Protein AF-A0A392MZT0-F1 (afdb_monomer_lite)

pLDDT: mean 70.9, std 14.44, range [35.47, 85.31]

Sequence (74 aa):
LETAPVDFRFPTTNQTRHCFTRYIEYHRCVAAKGDDAPECDKFAKYYRALCPGEWTKGSEYWGGECVGVCNEKV

Secondary structure (DSSP, 8-state):
---PPP-TT--SS-THHHHHHHHHHHHHHHHHH-TT-TTHHHHHHHHHHHS-HHHHHHTTSBTTB--S------

Organism: NCBI:txid97028

Foldseek 3Di:
DDADDDDPVPPDPPCVVVLVVLLLVLLVCCVVPNPPPVVSVVSVRHSVRRDDVVCVVVQCDDPNDGRHPPPPPD

Structure (mmCIF, N/CA/C/O backbone):
data_AF-A0A392MZT0-F1
#
_entry.id   AF-A0A392MZT0-F1
#
loop_
_atom_site.group_PDB
_atom_site.id
_atom_site.type_symbol
_atom_site.label_atom_id
_atom_site.label_alt_id
_atom_site.label_comp_id
_atom_site.label_asym_id
_atom_site.label_entity_id
_atom_site.label_seq_id
_atom_site.pdbx_PDB_ins_code
_atom_site.Cartn_x
_atom_site.Cartn_y
_atom_site.Cartn_z
_atom_site.occupancy
_atom_site.B_iso_or_equiv
_atom_site.auth_seq_id
_atom_site.auth_comp_id
_atom_site.auth_asym_id
_atom_site.auth_atom_id
_atom_site.pdbx_PDB_model_num
ATOM 1 N N . LEU A 1 1 ? -9.876 -16.927 -2.728 1.00 50.09 1 LEU A N 1
ATOM 2 C CA . LEU A 1 1 ? -8.610 -16.193 -2.938 1.00 50.09 1 LEU A CA 1
ATOM 3 C C . LEU A 1 1 ? -8.953 -14.900 -3.662 1.00 50.09 1 LEU A C 1
ATOM 5 O O . LEU A 1 1 ? -9.111 -14.929 -4.872 1.00 50.09 1 LEU A O 1
ATOM 9 N N . GLU A 1 2 ? -9.164 -13.809 -2.927 1.00 57.59 2 GLU A N 1
ATOM 10 C CA . GLU A 1 2 ? -9.262 -12.469 -3.522 1.00 57.59 2 GLU A CA 1
ATOM 11 C C . GLU A 1 2 ? -7.886 -11.810 -3.439 1.00 57.59 2 GLU A C 1
ATOM 13 O O . GLU A 1 2 ? -7.265 -11.795 -2.375 1.00 57.59 2 GLU A O 1
ATOM 18 N N . THR A 1 3 ? -7.392 -11.315 -4.570 1.00 69.75 3 THR A N 1
ATOM 19 C CA . THR A 1 3 ? -6.105 -10.620 -4.679 1.00 69.75 3 THR A CA 1
ATOM 20 C C . THR A 1 3 ? -6.338 -9.136 -4.937 1.00 69.75 3 THR A C 1
ATOM 22 O O . THR A 1 3 ? -7.455 -8.716 -5.237 1.00 69.75 3 THR A O 1
ATOM 25 N N . ALA A 1 4 ? -5.283 -8.325 -4.839 1.00 74.00 4 ALA A N 1
ATOM 26 C CA . ALA A 1 4 ? -5.373 -6.927 -5.245 1.00 74.00 4 ALA A CA 1
ATOM 27 C C .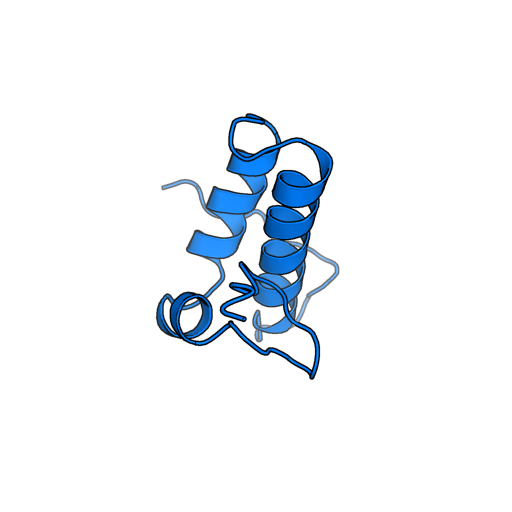 ALA A 1 4 ? -5.823 -6.816 -6.719 1.00 74.00 4 ALA A C 1
ATOM 29 O O . ALA A 1 4 ? -5.376 -7.621 -7.546 1.00 74.00 4 ALA A O 1
ATOM 30 N N . PRO A 1 5 ? -6.695 -5.848 -7.058 1.00 76.75 5 PRO A N 1
ATOM 31 C CA . PRO A 1 5 ? -7.096 -5.611 -8.437 1.00 76.75 5 PRO A CA 1
ATOM 32 C C . PRO A 1 5 ? -5.912 -5.107 -9.270 1.00 76.75 5 PRO A C 1
ATOM 34 O O . PRO A 1 5 ? -4.979 -4.487 -8.752 1.00 76.75 5 PRO A O 1
ATOM 37 N N . VAL A 1 6 ? -5.965 -5.357 -10.579 1.00 73.25 6 VAL A N 1
ATOM 38 C CA . VAL A 1 6 ? -4.966 -4.847 -11.524 1.00 73.25 6 VAL A CA 1
ATOM 39 C C . VA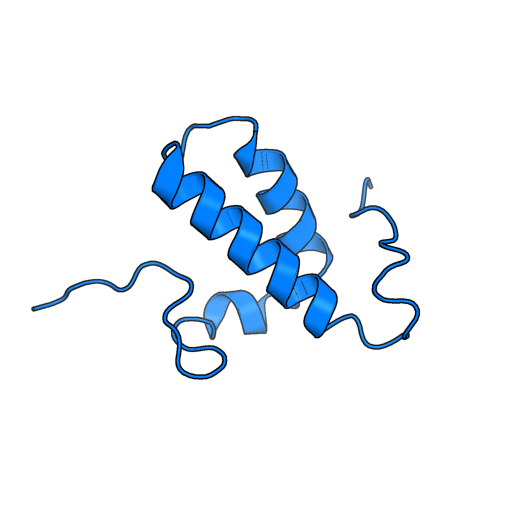L A 1 6 ? -5.063 -3.325 -11.587 1.00 73.25 6 VAL A C 1
ATOM 41 O O . VAL A 1 6 ? -6.123 -2.769 -11.872 1.00 73.25 6 VAL A O 1
ATOM 44 N N . ASP A 1 7 ? -3.945 -2.652 -11.332 1.00 77.75 7 ASP A N 1
ATOM 45 C CA . ASP A 1 7 ? -3.833 -1.202 -11.440 1.00 77.75 7 ASP A CA 1
ATOM 46 C C . ASP A 1 7 ? -3.204 -0.846 -12.790 1.00 77.75 7 ASP A C 1
ATOM 48 O O . ASP A 1 7 ? -2.006 -1.032 -13.005 1.00 77.75 7 ASP A O 1
ATOM 52 N N . PHE A 1 8 ? -4.021 -0.336 -13.715 1.00 78.38 8 PHE A N 1
ATOM 53 C CA . PHE A 1 8 ? -3.591 0.002 -15.077 1.00 78.38 8 PHE A CA 1
ATOM 54 C C . PHE A 1 8 ? -2.512 1.096 -15.135 1.00 78.38 8 PHE A C 1
ATOM 56 O O . PHE A 1 8 ? -1.875 1.258 -16.175 1.00 78.38 8 PHE A O 1
ATOM 63 N N . ARG A 1 9 ? -2.260 1.826 -14.035 1.00 79.25 9 ARG A N 1
ATOM 64 C CA . ARG A 1 9 ? -1.138 2.778 -13.940 1.00 79.25 9 ARG A CA 1
ATOM 65 C C . ARG A 1 9 ? 0.218 2.072 -13.981 1.00 79.25 9 ARG A C 1
ATOM 67 O O . ARG A 1 9 ? 1.216 2.691 -14.341 1.00 79.25 9 ARG A O 1
ATOM 74 N N . PHE A 1 10 ? 0.254 0.788 -13.629 1.00 74.44 10 PHE A N 1
ATOM 75 C CA . PHE A 1 10 ? 1.453 -0.042 -13.618 1.00 74.44 10 PHE A CA 1
ATOM 76 C C . PHE A 1 10 ? 1.295 -1.210 -14.611 1.00 74.44 10 PHE A C 1
ATOM 78 O O . PHE A 1 10 ? 1.087 -2.348 -14.196 1.00 74.44 10 PHE A O 1
ATOM 85 N N . PRO A 1 11 ? 1.400 -0.958 -15.935 1.00 76.56 11 PRO A N 1
ATOM 86 C CA . PRO A 1 11 ? 1.236 -1.992 -16.964 1.00 76.56 11 PRO A CA 1
ATOM 87 C C . PRO A 1 11 ? 2.439 -2.943 -17.063 1.00 76.56 11 PRO A C 1
ATOM 89 O O . PRO A 1 11 ? 2.429 -3.890 -17.846 1.00 76.56 11 PRO A O 1
ATOM 92 N N . THR A 1 12 ? 3.508 -2.676 -16.314 1.00 76.69 12 THR A N 1
ATOM 93 C CA . THR A 1 12 ? 4.733 -3.468 -16.341 1.00 76.69 12 THR A CA 1
ATOM 94 C C . THR A 1 12 ? 4.596 -4.714 -15.468 1.00 76.69 12 THR A C 1
ATOM 96 O O . THR A 1 12 ? 3.953 -4.711 -14.422 1.00 76.69 12 THR A O 1
ATOM 99 N N . THR A 1 13 ? 5.277 -5.793 -15.857 1.00 75.12 13 THR A N 1
ATOM 100 C CA . THR A 1 13 ? 5.342 -7.037 -15.068 1.00 75.12 13 THR A CA 1
ATOM 101 C C . THR A 1 13 ? 6.003 -6.830 -13.700 1.00 75.12 13 THR A C 1
ATOM 103 O O . THR A 1 13 ? 5.785 -7.598 -12.766 1.00 75.12 13 THR A O 1
ATOM 106 N N . ASN A 1 14 ? 6.814 -5.779 -13.558 1.00 73.81 14 ASN A N 1
ATOM 107 C CA . ASN A 1 14 ? 7.498 -5.452 -12.319 1.00 73.81 14 ASN A CA 1
ATOM 108 C C . ASN A 1 14 ? 6.566 -4.680 -11.363 1.00 73.81 14 ASN A C 1
ATOM 110 O O . ASN A 1 14 ? 6.475 -3.453 -11.413 1.00 73.81 14 ASN A O 1
ATOM 114 N N . GLN A 1 15 ? 5.918 -5.413 -10.454 1.00 75.00 15 GLN A N 1
ATOM 115 C CA . GLN A 1 15 ? 4.962 -4.876 -9.476 1.00 75.00 15 GLN A CA 1
ATOM 116 C C . GLN A 1 15 ? 5.617 -4.178 -8.269 1.00 75.00 15 GLN A C 1
ATOM 118 O O . GLN A 1 15 ? 4.920 -3.798 -7.330 1.00 75.00 15 GLN A O 1
ATOM 123 N N . THR A 1 16 ? 6.937 -3.947 -8.288 1.00 76.50 16 THR A N 1
ATOM 124 C CA . THR A 1 16 ? 7.666 -3.323 -7.167 1.00 76.50 16 THR A CA 1
ATOM 125 C C . THR A 1 16 ? 7.096 -1.957 -6.797 1.00 76.50 16 THR A C 1
ATOM 127 O O . THR A 1 16 ? 6.799 -1.690 -5.634 1.00 76.50 16 THR A O 1
ATOM 130 N N . ARG A 1 17 ? 6.879 -1.098 -7.802 1.00 77.94 17 ARG A N 1
ATOM 131 C CA . ARG A 1 17 ? 6.301 0.237 -7.585 1.00 77.94 17 ARG A CA 1
ATOM 132 C C . ARG A 1 17 ? 4.848 0.169 -7.127 1.00 77.94 17 ARG A C 1
ATOM 134 O O . ARG A 1 17 ? 4.454 0.961 -6.280 1.00 77.94 17 ARG A O 1
ATOM 141 N N . HIS A 1 18 ? 4.078 -0.789 -7.641 1.00 81.69 18 HIS A N 1
ATOM 142 C CA . HIS A 1 18 ? 2.684 -0.972 -7.251 1.00 81.69 18 HIS A CA 1
ATOM 143 C C . HIS A 1 18 ? 2.567 -1.411 -5.783 1.00 81.69 18 HIS A C 1
ATOM 145 O O . HIS A 1 18 ? 1.802 -0.816 -5.025 1.00 81.69 18 HIS A O 1
ATOM 151 N N . CYS A 1 19 ? 3.389 -2.375 -5.357 1.00 80.06 19 CYS A N 1
ATOM 152 C CA . CYS A 1 19 ? 3.541 -2.771 -3.956 1.00 80.06 19 CYS A CA 1
ATOM 153 C C . CYS A 1 19 ? 3.877 -1.558 -3.069 1.00 80.06 19 CYS A C 1
ATOM 155 O O . CYS A 1 19 ? 3.176 -1.295 -2.091 1.00 80.06 19 CYS A O 1
ATOM 157 N N . PHE A 1 20 ? 4.885 -0.769 -3.453 1.00 79.38 20 PHE A N 1
ATOM 158 C CA . PHE A 1 20 ? 5.320 0.396 -2.681 1.00 79.38 20 PHE A CA 1
ATOM 159 C C . PHE A 1 20 ? 4.227 1.463 -2.535 1.00 79.38 20 PHE A C 1
ATOM 161 O O . PHE A 1 20 ? 3.981 1.957 -1.435 1.00 79.38 20 PHE A O 1
ATOM 168 N N . THR A 1 21 ? 3.509 1.783 -3.616 1.00 81.31 21 THR A N 1
ATOM 169 C CA . THR A 1 21 ? 2.388 2.732 -3.564 1.00 81.31 21 THR A CA 1
ATOM 170 C C . THR A 1 21 ? 1.297 2.265 -2.599 1.00 81.31 21 THR A C 1
ATOM 172 O O . THR A 1 21 ? 0.839 3.059 -1.781 1.00 81.31 21 THR A O 1
ATOM 175 N N . ARG A 1 22 ? 0.911 0.982 -2.635 1.00 84.69 22 ARG A N 1
ATOM 176 C CA . ARG A 1 22 ? -0.118 0.439 -1.728 1.00 84.69 22 ARG A CA 1
ATOM 177 C C . ARG A 1 22 ? 0.339 0.388 -0.272 1.00 84.69 22 ARG A C 1
ATOM 179 O O . ARG A 1 22 ? -0.471 0.628 0.619 1.00 84.69 22 ARG A O 1
ATOM 186 N N . TYR A 1 23 ? 1.620 0.116 -0.035 1.00 81.25 23 TYR A N 1
ATOM 187 C CA . TYR A 1 23 ? 2.216 0.152 1.299 1.00 81.25 23 TYR A CA 1
ATOM 188 C C . TYR A 1 23 ? 2.162 1.567 1.903 1.00 81.25 23 TYR A C 1
ATOM 190 O O . TYR A 1 23 ? 1.663 1.738 3.014 1.00 81.25 23 TYR A O 1
ATOM 198 N N . ILE A 1 24 ? 2.563 2.597 1.144 1.00 81.62 24 ILE A N 1
ATOM 199 C CA . ILE A 1 24 ? 2.452 4.000 1.584 1.00 81.62 24 ILE A CA 1
ATOM 200 C C . ILE A 1 24 ? 0.992 4.388 1.843 1.00 81.62 24 ILE A C 1
ATOM 202 O O . ILE A 1 24 ? 0.703 5.039 2.844 1.00 81.62 24 ILE A O 1
ATOM 206 N N . GLU A 1 25 ? 0.065 4.024 0.952 1.00 84.25 25 GLU A N 1
ATOM 207 C CA . GLU A 1 25 ? -1.361 4.343 1.110 1.00 84.25 25 GLU A CA 1
ATOM 208 C C . GLU A 1 25 ? -1.937 3.759 2.406 1.00 84.25 25 GLU A C 1
ATOM 210 O O . GLU A 1 25 ? -2.659 4.460 3.11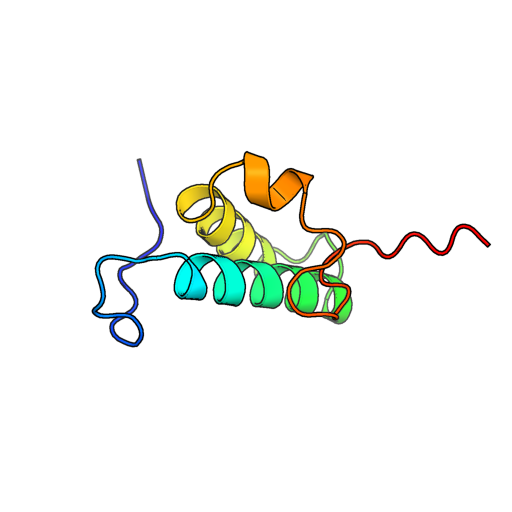5 1.00 84.25 25 GLU A O 1
ATOM 215 N N . TYR A 1 26 ? -1.571 2.520 2.751 1.00 85.19 26 TYR A N 1
ATOM 216 C CA . TYR A 1 26 ? -1.957 1.904 4.020 1.00 85.19 26 TYR A CA 1
ATOM 217 C C . TYR A 1 26 ? -1.422 2.695 5.219 1.00 85.19 26 TYR A C 1
ATOM 219 O O . TYR A 1 26 ? -2.206 3.118 6.066 1.00 85.19 26 TYR A O 1
ATOM 227 N N . HIS A 1 27 ? -0.114 2.962 5.266 1.00 81.81 27 HIS A N 1
ATOM 228 C CA . HIS A 1 27 ? 0.493 3.665 6.399 1.00 81.81 27 HIS A CA 1
ATOM 229 C C . HIS A 1 27 ? 0.018 5.115 6.527 1.00 81.81 27 HIS A C 1
ATOM 231 O O . HIS A 1 27 ? -0.199 5.592 7.637 1.00 81.81 27 HIS A O 1
ATOM 237 N N . ARG A 1 28 ? -0.237 5.807 5.410 1.00 83.81 28 ARG A N 1
ATOM 238 C CA . ARG A 1 28 ? -0.869 7.135 5.420 1.00 83.81 28 ARG A CA 1
ATOM 239 C C . ARG A 1 28 ? -2.305 7.085 5.931 1.00 83.81 28 ARG A C 1
ATOM 241 O O . ARG A 1 28 ? -2.713 7.985 6.656 1.00 83.81 28 ARG A O 1
ATOM 248 N N . CYS A 1 29 ? -3.063 6.054 5.561 1.00 85.31 29 CYS A N 1
ATOM 249 C CA . CYS A 1 29 ? -4.427 5.858 6.044 1.00 85.31 29 CYS A CA 1
ATOM 250 C C . CYS A 1 29 ? -4.443 5.643 7.562 1.00 85.31 29 CYS A C 1
ATOM 252 O O . CYS A 1 29 ? -5.180 6.334 8.260 1.00 85.31 29 CYS A O 1
ATOM 254 N N . VAL A 1 30 ? -3.569 4.768 8.069 1.00 84.56 30 VAL A N 1
ATOM 255 C CA . VAL A 1 30 ? -3.407 4.502 9.506 1.00 84.56 30 VAL A CA 1
ATOM 256 C C . VAL A 1 30 ? -2.951 5.755 10.257 1.00 84.56 30 VAL A C 1
ATOM 258 O O . VAL A 1 30 ? -3.545 6.104 11.270 1.00 84.56 30 VAL A O 1
ATOM 261 N N . ALA A 1 31 ? -1.968 6.497 9.738 1.00 83.38 31 ALA A N 1
ATOM 262 C CA . ALA A 1 31 ? -1.497 7.731 10.370 1.00 83.38 31 ALA A CA 1
ATOM 263 C C . ALA A 1 31 ? -2.570 8.837 10.418 1.00 83.38 31 ALA A C 1
ATOM 265 O O . ALA A 1 31 ? -2.596 9.628 11.355 1.00 83.38 31 ALA A O 1
ATOM 266 N N . ALA A 1 32 ? -3.453 8.905 9.417 1.00 85.12 32 ALA A N 1
ATOM 267 C CA . ALA A 1 32 ? -4.499 9.924 9.347 1.00 85.12 32 ALA A CA 1
ATOM 268 C C . ALA A 1 32 ? -5.782 9.548 10.107 1.00 85.12 32 ALA A C 1
ATOM 270 O O . ALA A 1 32 ? -6.463 10.435 10.620 1.00 85.12 32 ALA A O 1
ATOM 271 N N . LYS A 1 33 ? -6.153 8.261 10.131 1.00 82.75 33 LYS A N 1
ATOM 272 C CA . LYS A 1 33 ? -7.447 7.784 10.654 1.00 82.75 33 LYS A CA 1
ATOM 273 C C . LYS A 1 33 ? -7.341 6.914 11.910 1.00 82.75 33 LYS A C 1
ATOM 275 O O . LYS A 1 33 ? -8.352 6.734 12.581 1.00 82.75 33 LYS A O 1
ATOM 280 N N . GLY A 1 34 ? -6.154 6.406 12.229 1.00 78.38 34 GLY A N 1
ATOM 281 C CA . GLY A 1 34 ? -5.917 5.407 13.271 1.00 78.38 34 GLY A CA 1
ATOM 282 C C . GLY A 1 34 ? -5.933 3.970 12.737 1.00 78.38 34 GLY A C 1
ATOM 283 O O . GLY A 1 34 ? -6.490 3.693 11.672 1.00 78.38 34 GLY A O 1
ATOM 284 N N . ASP A 1 35 ? -5.316 3.054 13.490 1.00 74.06 35 ASP A N 1
ATOM 285 C CA . ASP A 1 35 ? -5.183 1.628 13.141 1.00 74.06 35 ASP A CA 1
ATOM 286 C C . ASP A 1 35 ? -6.530 0.893 12.983 1.00 74.06 35 ASP A C 1
ATOM 288 O O . ASP A 1 35 ? -6.612 -0.063 12.218 1.00 74.06 35 ASP A O 1
ATOM 292 N N . ASP A 1 36 ? -7.600 1.367 13.630 1.00 75.25 36 ASP A N 1
ATOM 293 C CA . ASP A 1 36 ? -8.920 0.711 13.635 1.00 75.25 36 ASP A CA 1
ATOM 294 C C . ASP A 1 36 ? -9.859 1.166 12.503 1.00 75.25 36 ASP A C 1
ATOM 296 O O . ASP A 1 36 ? -11.048 0.833 12.484 1.00 75.25 36 ASP A O 1
ATOM 300 N N . ALA A 1 37 ? -9.370 1.957 11.544 1.00 79.75 37 ALA A N 1
ATOM 301 C CA . ALA A 1 37 ? -10.196 2.408 10.433 1.00 79.75 37 ALA A CA 1
ATOM 302 C C . ALA A 1 37 ? -10.420 1.265 9.412 1.00 79.75 37 ALA A C 1
ATOM 304 O O . ALA A 1 37 ? -9.486 0.887 8.697 1.00 79.75 37 ALA A O 1
ATOM 305 N N . PRO A 1 38 ? -11.666 0.778 9.212 1.00 82.12 38 PRO A N 1
ATOM 306 C CA . PRO A 1 38 ? -11.963 -0.351 8.313 1.00 82.12 38 PRO A CA 1
ATOM 307 C C . PRO A 1 38 ? -11.700 -0.030 6.832 1.00 82.12 38 PRO A C 1
ATOM 309 O O . PRO A 1 38 ? -11.662 -0.905 5.965 1.00 82.12 38 PRO A O 1
ATOM 312 N N . GLU A 1 39 ? -11.528 1.250 6.511 1.00 82.88 39 GLU A N 1
ATOM 313 C CA . GLU A 1 39 ? -11.103 1.700 5.191 1.00 82.88 39 GLU A CA 1
ATOM 314 C C . GLU A 1 39 ? -9.628 1.369 4.920 1.00 82.88 39 GLU A C 1
ATOM 316 O O . GLU A 1 39 ? -9.273 1.054 3.781 1.00 82.88 39 GLU A O 1
ATOM 321 N N . CYS A 1 40 ? -8.786 1.380 5.960 1.00 84.56 40 CYS A N 1
ATOM 322 C CA . CYS A 1 40 ? -7.361 1.087 5.860 1.00 84.56 40 CYS A CA 1
ATOM 323 C C . CYS A 1 40 ? -7.096 -0.415 5.665 1.00 84.56 40 CYS A C 1
ATOM 325 O O . CYS A 1 40 ? -6.171 -0.788 4.941 1.00 84.56 40 CYS A O 1
ATOM 327 N N . ASP A 1 41 ? -7.973 -1.286 6.174 1.00 84.50 41 ASP A N 1
ATOM 328 C CA . ASP A 1 41 ? -7.893 -2.745 5.999 1.00 84.50 41 ASP A CA 1
ATOM 329 C C . ASP A 1 41 ? -7.868 -3.195 4.534 1.00 84.50 41 ASP A C 1
ATOM 331 O O . ASP A 1 41 ? -7.247 -4.205 4.184 1.00 84.50 41 ASP A O 1
ATOM 335 N N . LYS A 1 42 ? -8.532 -2.448 3.645 1.00 83.81 42 LYS A N 1
ATOM 336 C CA . LYS A 1 42 ? -8.519 -2.737 2.204 1.00 83.81 42 LYS A CA 1
ATOM 337 C C . LYS A 1 42 ? -7.112 -2.578 1.638 1.00 83.81 42 LYS A C 1
ATOM 339 O O . LYS A 1 42 ? -6.620 -3.474 0.953 1.00 83.81 42 LYS A O 1
ATOM 344 N N . PHE A 1 43 ? -6.440 -1.481 1.984 1.00 83.25 43 PHE A N 1
ATOM 345 C CA . PHE A 1 43 ? -5.047 -1.253 1.602 1.00 83.25 43 PHE A CA 1
ATOM 346 C C . PHE A 1 43 ? -4.125 -2.285 2.249 1.00 83.25 43 PHE A C 1
ATOM 348 O O . PHE A 1 43 ? -3.200 -2.763 1.590 1.00 83.25 43 PHE A O 1
ATOM 355 N N . ALA A 1 44 ? -4.445 -2.713 3.477 1.00 82.56 44 ALA A N 1
ATOM 356 C CA . ALA A 1 44 ? -3.703 -3.749 4.179 1.00 82.56 44 ALA A CA 1
ATOM 357 C C . ALA A 1 44 ? -3.670 -5.078 3.417 1.00 82.56 44 ALA A C 1
ATOM 359 O O . ALA A 1 44 ? -2.623 -5.704 3.245 1.00 82.56 44 ALA A O 1
ATOM 360 N N . LYS A 1 45 ? -4.832 -5.499 2.912 1.00 84.88 45 LYS A N 1
ATOM 361 C CA . LYS A 1 45 ? -4.962 -6.703 2.084 1.00 84.88 45 LYS A CA 1
ATOM 362 C C . LYS A 1 45 ? -4.198 -6.568 0.768 1.00 84.88 45 LYS A C 1
ATOM 364 O O . LYS A 1 45 ? -3.540 -7.519 0.351 1.00 84.88 45 LYS A O 1
ATOM 369 N N . TYR A 1 46 ? -4.249 -5.398 0.131 1.00 84.56 46 TYR A N 1
ATOM 370 C CA . TYR A 1 46 ? -3.597 -5.187 -1.160 1.00 84.56 46 TYR A CA 1
ATOM 371 C C . TYR A 1 46 ? -2.074 -5.198 -1.072 1.00 84.56 46 TYR A C 1
ATOM 373 O O . TYR A 1 46 ? -1.443 -5.906 -1.855 1.00 84.56 46 TYR A O 1
ATOM 381 N N . TYR A 1 47 ? -1.469 -4.484 -0.115 1.00 81.12 47 TYR A N 1
ATOM 382 C CA . TYR A 1 47 ? -0.008 -4.487 0.000 1.00 81.12 47 TYR A CA 1
ATOM 383 C C . TYR A 1 47 ? 0.515 -5.876 0.398 1.00 81.12 47 TYR A C 1
ATOM 385 O O . TYR A 1 47 ? 1.525 -6.312 -0.140 1.00 81.12 47 TYR A O 1
ATOM 393 N N . ARG A 1 48 ? -0.195 -6.621 1.263 1.00 81.38 48 ARG A N 1
ATOM 394 C CA . ARG A 1 48 ? 0.187 -7.997 1.649 1.00 81.38 48 ARG A CA 1
ATOM 395 C C . ARG A 1 48 ? 0.108 -8.992 0.491 1.00 81.38 48 ARG A C 1
ATOM 397 O O . ARG A 1 48 ? 0.851 -9.965 0.486 1.00 81.38 48 ARG A O 1
ATOM 404 N N . ALA A 1 49 ? -0.788 -8.764 -0.469 1.00 83.44 49 ALA A N 1
ATOM 405 C CA . ALA A 1 49 ? -0.911 -9.600 -1.661 1.00 83.44 49 ALA A CA 1
ATOM 406 C C . ALA A 1 49 ? 0.129 -9.259 -2.744 1.00 83.44 49 ALA A C 1
ATOM 408 O O . ALA A 1 49 ? 0.499 -10.130 -3.527 1.00 83.44 49 ALA A O 1
ATOM 409 N N . LEU A 1 50 ? 0.572 -7.999 -2.813 1.00 78.94 50 LEU A N 1
ATOM 410 C CA . LEU A 1 50 ? 1.489 -7.502 -3.847 1.00 78.94 50 LEU A CA 1
ATOM 411 C C . LEU A 1 50 ? 2.963 -7.551 -3.428 1.00 78.94 50 LEU A C 1
ATOM 413 O O . LEU A 1 50 ? 3.830 -7.760 -4.274 1.00 78.94 50 LEU A O 1
ATOM 417 N N . CYS A 1 51 ? 3.257 -7.308 -2.151 1.00 77.38 51 CYS A N 1
ATOM 418 C CA . CYS A 1 51 ? 4.617 -7.213 -1.642 1.00 77.38 51 CYS A CA 1
ATOM 419 C C . CYS A 1 51 ? 5.123 -8.573 -1.141 1.00 77.38 51 CYS A C 1
ATOM 421 O O . CYS A 1 51 ? 4.422 -9.242 -0.378 1.00 77.38 51 CYS A O 1
ATOM 423 N N . PRO A 1 52 ? 6.370 -8.960 -1.461 1.00 77.75 52 PRO A N 1
ATOM 424 C CA . PRO A 1 52 ? 7.040 -10.044 -0.759 1.00 77.75 52 PRO A CA 1
ATOM 425 C C . PRO A 1 52 ? 7.135 -9.706 0.735 1.00 77.75 52 PRO A C 1
ATOM 427 O O . PRO A 1 52 ? 7.493 -8.583 1.096 1.00 77.75 52 PRO A O 1
ATOM 430 N N . GLY A 1 53 ? 6.871 -10.675 1.617 1.00 67.00 53 GLY A N 1
ATOM 431 C CA . GLY A 1 53 ? 6.934 -10.461 3.072 1.00 67.00 53 GLY A CA 1
ATOM 432 C C . GLY A 1 53 ? 8.313 -10.009 3.581 1.00 67.00 53 GLY A C 1
ATOM 433 O O . GLY A 1 53 ? 8.422 -9.414 4.652 1.00 67.00 53 GLY A O 1
ATOM 434 N N . GLU A 1 54 ? 9.367 -10.249 2.799 1.00 65.25 54 GLU A N 1
ATOM 435 C CA . GLU A 1 54 ? 10.717 -9.741 3.055 1.00 65.25 54 GLU A CA 1
ATOM 436 C C . GLU A 1 54 ? 10.779 -8.210 2.986 1.00 65.25 54 GLU A C 1
ATOM 438 O O . GLU A 1 54 ? 11.398 -7.576 3.839 1.00 65.25 54 GLU A O 1
ATOM 443 N N . TRP A 1 55 ? 10.062 -7.592 2.045 1.00 66.00 55 TRP A N 1
ATOM 444 C CA . TRP A 1 55 ? 10.063 -6.138 1.901 1.00 66.00 55 TRP A CA 1
ATOM 445 C C . TRP A 1 55 ? 9.316 -5.468 3.034 1.00 66.00 55 TRP A C 1
ATOM 447 O O . TRP A 1 55 ? 9.814 -4.484 3.549 1.00 66.00 55 TRP A O 1
ATOM 457 N N . THR A 1 56 ? 8.198 -6.041 3.484 1.00 61.72 56 THR A N 1
ATOM 458 C CA . THR A 1 56 ? 7.437 -5.513 4.628 1.00 61.72 56 THR A CA 1
ATOM 459 C C . THR A 1 56 ? 8.184 -5.624 5.957 1.00 61.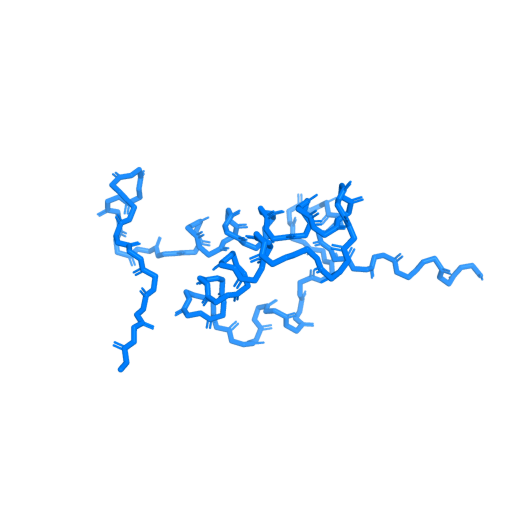72 56 THR A C 1
ATOM 461 O O . THR A 1 56 ? 7.869 -4.902 6.895 1.00 61.72 56 THR A O 1
ATOM 464 N N . LYS A 1 57 ? 9.153 -6.546 6.060 1.00 58.97 57 LYS A N 1
ATOM 465 C CA . LYS A 1 57 ? 10.014 -6.693 7.244 1.00 58.97 57 LYS A CA 1
ATOM 466 C C . LYS A 1 57 ? 11.227 -5.767 7.195 1.00 58.97 57 LYS A C 1
ATOM 468 O O . LYS A 1 57 ? 11.668 -5.310 8.238 1.00 58.97 57 LYS A O 1
ATOM 473 N N . GLY A 1 58 ? 11.766 -5.518 6.002 1.00 53.78 58 GLY A N 1
ATOM 474 C CA . GLY A 1 58 ? 12.923 -4.644 5.792 1.00 53.78 58 GLY A CA 1
ATOM 475 C C . GLY A 1 58 ? 12.579 -3.177 5.514 1.00 53.78 58 GLY A C 1
ATOM 476 O O . GLY A 1 58 ? 13.490 -2.379 5.311 1.00 53.78 58 GLY A O 1
ATOM 477 N N . SER A 1 59 ? 11.295 -2.800 5.462 1.00 54.47 59 SER A N 1
ATOM 478 C CA . SER A 1 59 ? 10.839 -1.484 4.996 1.00 54.47 59 SER A CA 1
ATOM 479 C C . SER A 1 59 ? 10.754 -0.391 6.061 1.00 54.47 59 SER A C 1
ATOM 481 O O . SER A 1 59 ? 9.819 0.411 6.043 1.00 54.47 59 SER A O 1
ATOM 483 N N . GLU A 1 60 ? 11.731 -0.313 6.962 1.00 52.72 60 GLU A N 1
ATOM 484 C CA . GLU A 1 60 ? 11.874 0.864 7.835 1.00 52.72 60 GLU A CA 1
ATOM 485 C C . GLU A 1 60 ? 12.358 2.095 7.043 1.00 52.72 60 GLU A C 1
ATOM 487 O O . GLU A 1 60 ? 11.914 3.208 7.309 1.00 52.72 60 GLU A O 1
ATOM 492 N N . TYR A 1 61 ? 13.170 1.889 5.995 1.00 50.31 61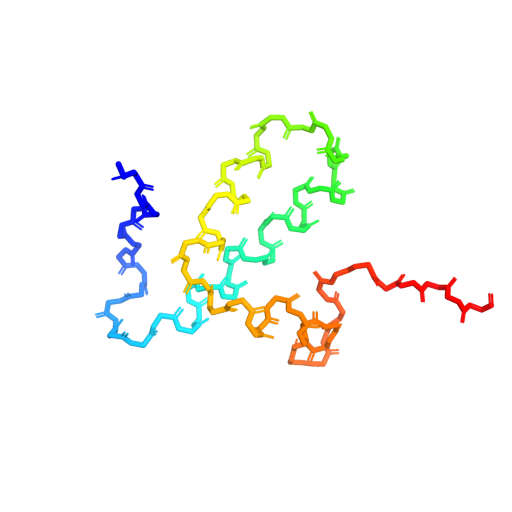 TYR A N 1
ATOM 493 C CA . TYR A 1 61 ? 13.695 2.940 5.115 1.00 50.31 61 TYR A CA 1
ATOM 494 C C . TYR A 1 61 ? 13.630 2.506 3.643 1.00 50.31 61 TYR A C 1
ATOM 496 O O . TYR A 1 61 ? 14.520 1.815 3.151 1.00 50.31 61 TYR A O 1
ATOM 504 N N . TRP A 1 62 ? 12.599 2.926 2.906 1.00 52.22 62 TRP A N 1
ATOM 505 C CA . TRP A 1 62 ? 12.559 2.778 1.442 1.00 52.22 62 TRP A CA 1
ATOM 506 C C . TRP A 1 62 ? 12.693 4.149 0.788 1.00 52.22 62 TRP A C 1
ATOM 508 O O . TRP A 1 62 ? 11.862 5.025 0.998 1.00 52.22 62 TRP A O 1
ATOM 518 N N . GLY A 1 63 ? 13.738 4.337 -0.023 1.00 49.25 63 GLY A N 1
ATOM 519 C CA . GLY A 1 63 ? 13.924 5.571 -0.797 1.00 49.25 63 GLY A CA 1
ATOM 520 C C . GLY A 1 63 ? 14.335 6.804 0.017 1.00 49.25 63 GLY A C 1
ATOM 521 O O . GLY A 1 63 ? 14.213 7.912 -0.490 1.00 49.25 63 GLY A O 1
ATOM 522 N N . GLY A 1 64 ? 14.834 6.628 1.247 1.00 51.28 64 GLY A N 1
ATOM 523 C CA . GLY A 1 64 ? 15.241 7.733 2.127 1.00 51.28 64 GLY A CA 1
ATOM 524 C C . GLY A 1 64 ? 14.110 8.324 2.975 1.00 51.28 64 GLY A C 1
ATOM 525 O O . GLY A 1 64 ? 14.352 9.260 3.728 1.00 51.28 64 GLY A O 1
ATOM 526 N N . GLU A 1 65 ? 12.903 7.761 2.897 1.00 46.53 65 GLU A N 1
ATOM 527 C CA . GLU A 1 65 ? 11.751 8.162 3.704 1.00 46.53 65 GLU A CA 1
ATOM 528 C C . GLU A 1 65 ? 11.334 7.012 4.634 1.00 46.53 65 GLU A C 1
ATOM 530 O O . GLU A 1 65 ? 11.385 5.835 4.261 1.00 46.53 65 GLU A O 1
ATOM 535 N N . CYS A 1 66 ? 10.945 7.353 5.865 1.00 53.19 66 CYS A N 1
ATOM 536 C CA . CYS A 1 66 ? 10.416 6.398 6.833 1.00 53.19 66 CYS A CA 1
ATOM 537 C C . CYS A 1 66 ? 8.938 6.157 6.533 1.00 53.19 66 CYS A C 1
ATOM 539 O O . CYS A 1 66 ? 8.119 7.069 6.639 1.00 53.19 66 CYS A O 1
ATOM 541 N N . VAL A 1 67 ? 8.600 4.941 6.108 1.00 57.25 67 VAL A N 1
ATOM 542 C CA . VAL A 1 67 ? 7.252 4.597 5.617 1.00 57.25 67 VAL A CA 1
ATOM 543 C C . VAL A 1 67 ? 6.500 3.686 6.606 1.00 57.25 67 VAL A C 1
ATOM 545 O O . VAL A 1 67 ? 5.401 3.230 6.315 1.00 57.25 67 VAL A O 1
ATOM 548 N N . GLY A 1 68 ? 7.071 3.416 7.786 1.00 56.41 68 GLY A N 1
ATOM 549 C CA . GLY A 1 68 ? 6.479 2.583 8.843 1.00 56.41 68 GLY A CA 1
ATOM 550 C C . GLY A 1 68 ? 6.404 3.287 10.204 1.00 56.41 68 GLY A C 1
ATOM 551 O O . GLY A 1 68 ? 6.409 4.514 10.282 1.00 56.41 68 GLY A O 1
ATOM 552 N N . VAL A 1 69 ? 6.357 2.503 11.289 1.00 44.03 69 VAL A N 1
ATOM 553 C CA . VAL A 1 69 ? 6.593 3.011 12.650 1.00 44.03 69 VAL A CA 1
ATOM 554 C C . VAL A 1 69 ? 8.068 3.390 12.723 1.00 44.03 69 VAL A C 1
ATOM 556 O O . VAL A 1 69 ? 8.909 2.552 13.034 1.00 44.03 69 VAL A O 1
ATOM 559 N N . CYS A 1 70 ? 8.389 4.647 12.424 1.00 43.72 70 CYS A N 1
ATOM 560 C CA . CYS A 1 70 ? 9.580 5.266 12.981 1.00 43.72 70 CYS A CA 1
ATOM 561 C C . CYS A 1 70 ? 9.386 5.212 14.490 1.00 43.72 70 CYS A C 1
ATOM 563 O O . CYS A 1 70 ? 8.707 6.060 15.066 1.00 43.72 70 CYS A O 1
ATOM 565 N N . ASN A 1 71 ? 9.872 4.144 15.123 1.00 38.72 71 ASN A N 1
ATOM 566 C CA . ASN A 1 71 ? 9.984 4.138 16.561 1.00 38.72 71 ASN A CA 1
ATOM 567 C C . ASN A 1 71 ? 10.960 5.275 16.839 1.00 38.72 71 ASN A C 1
ATOM 569 O O . ASN A 1 71 ? 12.160 5.149 16.600 1.00 38.72 71 ASN A O 1
ATOM 573 N N . GLU A 1 72 ? 10.432 6.406 17.284 1.00 39.12 72 GLU A N 1
ATOM 574 C CA . GLU A 1 72 ? 11.167 7.305 18.144 1.00 39.12 72 GLU A CA 1
ATOM 575 C C . GLU A 1 72 ? 11.531 6.482 19.389 1.00 39.12 72 GLU A C 1
ATOM 577 O O . GLU A 1 72 ? 10.885 6.551 20.425 1.00 39.12 72 GLU A O 1
ATOM 582 N N . LYS A 1 73 ? 12.545 5.621 19.264 1.00 35.47 73 LYS A N 1
ATOM 583 C CA . LYS A 1 73 ? 13.455 5.376 20.367 1.00 35.47 73 LYS A CA 1
ATOM 584 C C . LYS A 1 73 ? 14.490 6.482 20.290 1.00 35.47 73 LYS A C 1
ATOM 586 O O . LYS A 1 73 ? 15.590 6.284 19.774 1.00 35.47 73 LYS A O 1
ATOM 591 N N . VAL A 1 74 ? 14.078 7.659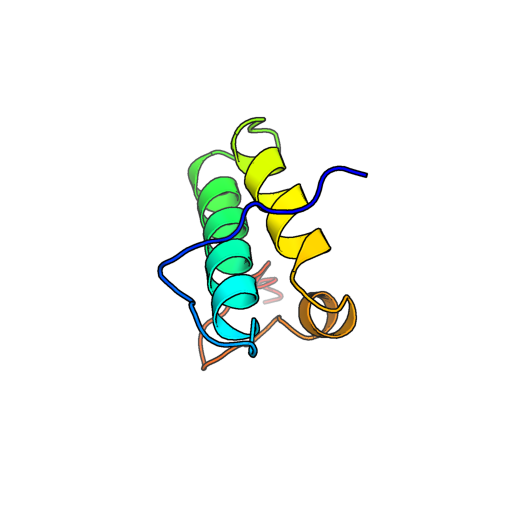 20.747 1.00 39.25 74 VAL A N 1
ATOM 592 C CA . VAL A 1 74 ? 14.942 8.401 21.662 1.00 39.25 74 VAL A CA 1
ATOM 593 C C . VAL A 1 74 ? 14.824 7.716 23.016 1.00 39.25 74 VAL A C 1
ATOM 595 O O . VAL A 1 74 ? 13.679 7.430 23.430 1.00 39.25 74 VAL A O 1
#

Radius of gyration: 12.82 Å; chains: 1; bounding box: 27×26×39 Å

InterPro domains:
  IPR003213 Cytochrome c oxidase, subunit VIb [PTHR46281] (1-57)
  IPR036549 Cytochrome c oxidase subunit 6B/Cytochrome c oxidase assembly factor 6-like superfamily [G3DSA:1.10.10.140] (1-64)
  IPR036549 Cytochrome c oxidase subunit 6B/Cytochrome c oxidase assembly factor 6-like superfamily [SSF47694] (2-58)
  IPR048280 Cytochrome oxidase c subunit VIb-like [PF02297] (9-57)